Protein AF-W9R500-F1 (afdb_monomer_lite)

Organism: NCBI:txid981085

Foldseek 3Di:
DPPPCPPLNVVLVVLCVVLVVLCVVCVVVVNPVVSNVVSVVSNVVSVVSNVDPPVVVVVVVPVPPPDPDDDDDDDDDDDDDDDDD

Radius of gyration: 24.08 Å; chains: 1; bounding box: 62×23×57 Å

Secondary structure (DSSP, 8-state):
------HHHHHHHHHHHHHHHHHHHHHHTT--HHHHHHHHHHHHHHHHHHH-HHHHHHHHHT-----------------------

InterPro domains:
  IPR007305 Vesicle transport protein, Got1/SFT2-like [PF04178] (15-62)
  IPR045176 Protein transport protein Got1 [PTHR21493] (1-67)

Sequence (85 aa):
MAYEITEQKKIGIGLIGFGIFFSLLGVILFFDRGLLALGNIFWLTGVAILLGWRSTLKLFTNQAYYKVGDPEELNPGPCESKPQA

Structure (mmCIF, N/CA/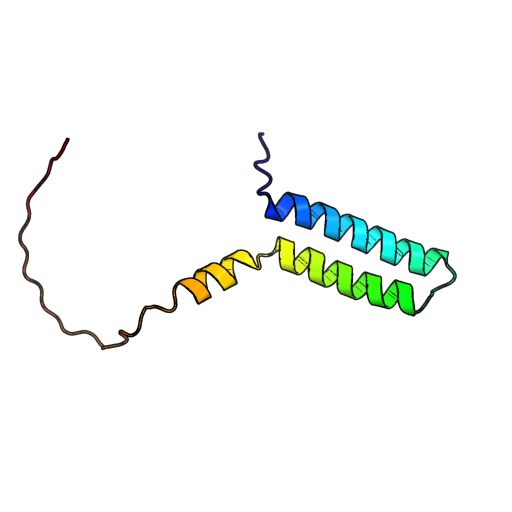C/O backbone):
data_AF-W9R500-F1
#
_entry.id   AF-W9R500-F1
#
loop_
_atom_site.group_PDB
_atom_site.id
_atom_site.type_symbol
_atom_site.label_atom_id
_atom_site.label_alt_id
_atom_site.label_comp_id
_atom_site.label_asym_id
_atom_site.label_entity_id
_atom_site.label_seq_id
_atom_site.pdbx_PDB_ins_code
_atom_site.Cartn_x
_atom_site.Cartn_y
_atom_site.Cartn_z
_atom_site.occupancy
_atom_site.B_iso_or_equiv
_atom_site.auth_seq_id
_atom_site.auth_comp_id
_atom_site.auth_asym_id
_atom_site.auth_atom_id
_atom_site.pdbx_PDB_model_num
ATOM 1 N N . MET A 1 1 ? 20.802 -11.182 6.242 1.00 40.94 1 MET A N 1
ATOM 2 C CA . MET A 1 1 ? 20.111 -11.258 4.937 1.00 40.94 1 MET A CA 1
ATOM 3 C C . MET A 1 1 ? 19.639 -9.862 4.589 1.00 40.94 1 MET A C 1
ATOM 5 O O . MET A 1 1 ? 18.614 -9.430 5.099 1.00 40.94 1 MET A O 1
ATOM 9 N N . ALA A 1 2 ? 20.451 -9.123 3.828 1.00 44.59 2 ALA A N 1
ATOM 10 C CA . ALA A 1 2 ? 20.081 -7.801 3.344 1.00 44.59 2 ALA A CA 1
ATOM 11 C C . ALA A 1 2 ? 18.891 -7.983 2.404 1.00 44.59 2 ALA A C 1
ATOM 13 O O . ALA A 1 2 ? 19.028 -8.486 1.292 1.00 44.59 2 ALA A O 1
ATOM 14 N N . TYR A 1 3 ? 17.698 -7.691 2.907 1.00 53.91 3 TYR A N 1
ATOM 15 C CA . TYR A 1 3 ? 16.510 -7.662 2.085 1.00 53.91 3 TYR A CA 1
ATOM 16 C C . TYR A 1 3 ? 16.672 -6.413 1.223 1.00 53.91 3 TYR A C 1
ATOM 18 O O . TYR A 1 3 ? 16.404 -5.303 1.677 1.00 53.91 3 TYR A O 1
ATOM 26 N N . GLU A 1 4 ? 17.215 -6.581 0.020 1.00 61.19 4 GLU A N 1
ATOM 27 C CA . GLU A 1 4 ? 17.269 -5.533 -0.992 1.00 61.19 4 GLU A CA 1
ATOM 28 C C . GLU A 1 4 ? 15.820 -5.280 -1.435 1.00 61.19 4 GLU A C 1
ATOM 30 O O . GLU A 1 4 ? 15.305 -5.815 -2.418 1.00 61.19 4 GLU A O 1
ATOM 35 N N . ILE A 1 5 ? 15.080 -4.572 -0.579 1.00 69.31 5 ILE A N 1
ATOM 36 C CA . ILE A 1 5 ? 13.723 -4.131 -0.843 1.00 69.31 5 ILE A CA 1
ATOM 37 C C . ILE A 1 5 ? 13.875 -3.131 -1.981 1.00 69.31 5 ILE A C 1
ATOM 39 O O . ILE A 1 5 ? 14.241 -1.981 -1.759 1.00 69.31 5 ILE A O 1
ATOM 43 N N . THR A 1 6 ? 13.608 -3.572 -3.206 1.00 74.75 6 THR A N 1
ATOM 44 C CA . THR A 1 6 ? 13.547 -2.662 -4.350 1.00 74.75 6 THR A CA 1
ATOM 45 C C . THR A 1 6 ? 12.576 -1.525 -4.012 1.00 74.75 6 THR A C 1
ATOM 47 O O . THR A 1 6 ? 11.569 -1.751 -3.337 1.00 74.75 6 THR A O 1
ATOM 50 N N . GLU A 1 7 ? 12.820 -0.298 -4.476 1.00 79.31 7 GLU A N 1
ATOM 51 C CA . GLU A 1 7 ? 11.962 0.862 -4.156 1.00 79.31 7 GLU A CA 1
ATOM 52 C C . GLU A 1 7 ? 10.464 0.613 -4.463 1.00 79.31 7 GLU A C 1
ATOM 54 O O . GLU A 1 7 ? 9.576 1.156 -3.807 1.00 79.31 7 GLU A O 1
ATOM 59 N N . GLN A 1 8 ? 10.165 -0.291 -5.411 1.00 75.25 8 GLN A N 1
ATOM 60 C CA . GLN A 1 8 ? 8.803 -0.803 -5.662 1.00 75.25 8 GLN A CA 1
ATOM 61 C C . GLN A 1 8 ? 8.209 -1.491 -4.445 1.00 75.25 8 GLN A C 1
ATOM 63 O O . GLN A 1 8 ? 7.051 -1.314 -4.099 1.00 75.25 8 GLN A O 1
ATOM 68 N N . LYS A 1 9 ? 8.993 -2.384 -3.857 1.00 79.62 9 LYS A N 1
ATOM 69 C CA . LYS A 1 9 ? 8.560 -3.283 -2.815 1.00 79.62 9 LYS A CA 1
ATOM 70 C C . LYS A 1 9 ? 8.389 -2.499 -1.524 1.00 79.62 9 LYS A C 1
ATOM 72 O O . LYS A 1 9 ? 7.454 -2.768 -0.784 1.00 79.62 9 LYS A O 1
ATOM 77 N N . LYS A 1 10 ? 9.197 -1.453 -1.321 1.00 83.00 10 LYS A N 1
ATOM 78 C CA . LYS A 1 10 ? 9.037 -0.495 -0.223 1.00 83.00 10 LYS A CA 1
ATOM 79 C C . LYS A 1 10 ? 7.708 0.257 -0.320 1.00 83.00 10 LYS A C 1
ATOM 81 O O . LYS A 1 10 ? 6.971 0.294 0.662 1.00 83.00 10 LYS A O 1
ATOM 86 N N . ILE A 1 11 ? 7.367 0.783 -1.503 1.00 83.44 11 ILE A N 1
ATOM 87 C CA . ILE A 1 11 ? 6.072 1.453 -1.715 1.00 83.44 11 ILE A CA 1
ATOM 88 C C . ILE A 1 11 ? 4.902 0.455 -1.641 1.00 83.44 11 ILE A C 1
ATOM 90 O O . ILE A 1 11 ? 3.872 0.754 -1.045 1.00 83.44 11 ILE A O 1
ATOM 94 N N . GLY A 1 12 ? 5.080 -0.756 -2.178 1.00 85.56 12 GLY A N 1
ATOM 95 C CA . GLY A 1 12 ? 4.062 -1.807 -2.206 1.00 85.56 12 GLY A CA 1
ATOM 96 C C . GLY A 1 12 ? 3.700 -2.329 -0.817 1.00 85.56 12 GLY A C 1
ATOM 97 O O . GLY A 1 12 ? 2.522 -2.473 -0.510 1.00 85.56 12 GLY A O 1
ATOM 98 N N . ILE A 1 13 ? 4.688 -2.539 0.060 1.00 87.50 13 ILE A N 1
ATOM 99 C CA . ILE A 1 13 ? 4.447 -2.935 1.458 1.00 87.50 13 ILE A CA 1
ATOM 100 C C . ILE A 1 13 ? 3.650 -1.849 2.198 1.00 87.50 13 ILE A C 1
ATOM 102 O O . ILE A 1 13 ? 2.720 -2.173 2.935 1.00 87.50 13 ILE A O 1
ATOM 106 N N . GLY A 1 14 ? 3.960 -0.570 1.952 1.00 89.31 14 GLY A N 1
ATOM 107 C CA . GLY A 1 14 ? 3.194 0.557 2.491 1.00 89.31 14 GLY A CA 1
ATOM 108 C C . GLY A 1 14 ? 1.739 0.572 2.012 1.00 89.31 14 GLY A C 1
ATOM 109 O O . GLY A 1 14 ? 0.834 0.701 2.832 1.00 89.31 14 GLY A O 1
ATOM 110 N N . LEU A 1 15 ? 1.499 0.373 0.709 1.00 90.06 15 LEU A N 1
ATOM 111 C CA . LEU A 1 15 ? 0.143 0.320 0.145 1.00 90.06 15 LEU A CA 1
ATOM 112 C C . LEU A 1 15 ? -0.678 -0.860 0.671 1.00 90.06 15 LEU A C 1
ATOM 114 O O . LEU A 1 15 ? -1.858 -0.689 0.962 1.00 90.06 15 LEU A O 1
ATOM 118 N N . ILE A 1 16 ? -0.072 -2.042 0.800 1.00 89.00 16 ILE A N 1
ATOM 119 C CA . ILE A 1 16 ? -0.753 -3.226 1.336 1.00 89.00 16 ILE A CA 1
ATOM 120 C C . ILE A 1 16 ? -1.158 -2.974 2.789 1.00 89.00 16 ILE A C 1
ATOM 122 O O . ILE A 1 16 ? -2.320 -3.177 3.132 1.00 89.00 16 ILE A O 1
ATOM 126 N N . GLY A 1 17 ? -0.246 -2.463 3.623 1.00 91.12 17 GLY A N 1
ATOM 127 C CA . GLY A 1 17 ? -0.560 -2.097 5.007 1.00 91.12 17 GLY A CA 1
ATOM 128 C C . GLY A 1 17 ? -1.669 -1.045 5.101 1.00 91.12 17 GLY A C 1
ATOM 129 O O . GLY A 1 17 ? -2.594 -1.191 5.901 1.00 91.12 17 GLY A O 1
ATOM 130 N N . PHE A 1 18 ? -1.631 -0.032 4.231 1.00 89.81 18 PHE A N 1
ATOM 131 C CA . PHE A 1 18 ? -2.669 0.995 4.155 1.00 89.81 18 PHE A CA 1
ATOM 132 C C . PHE A 1 18 ? -4.027 0.424 3.713 1.00 89.81 18 PHE A C 1
ATOM 134 O O . PHE A 1 18 ? -5.054 0.800 4.270 1.00 89.81 18 PHE A O 1
ATOM 141 N N . GLY A 1 19 ? -4.053 -0.535 2.782 1.00 90.88 19 GLY A N 1
ATOM 142 C CA . GLY A 1 19 ? -5.275 -1.218 2.344 1.00 90.88 19 GLY A CA 1
ATOM 143 C C . GLY A 1 19 ? -5.945 -2.046 3.447 1.00 90.88 19 GLY A C 1
ATOM 144 O O . GLY A 1 19 ? -7.166 -1.976 3.601 1.00 90.88 19 GLY A O 1
ATOM 145 N N . ILE A 1 20 ? -5.167 -2.772 4.265 1.00 90.25 20 ILE A N 1
ATOM 146 C CA . ILE A 1 20 ? -5.702 -3.498 5.441 1.00 90.25 20 ILE A CA 1
ATOM 147 C C . ILE A 1 20 ? -6.245 -2.508 6.461 1.00 90.25 20 ILE A C 1
ATOM 149 O O . ILE A 1 20 ? -7.354 -2.682 6.957 1.00 90.25 20 ILE A O 1
ATOM 153 N N . PHE A 1 21 ? -5.476 -1.461 6.758 1.00 91.31 21 PHE A N 1
ATOM 154 C CA . PHE A 1 21 ? -5.866 -0.436 7.717 1.00 91.31 21 PHE A CA 1
ATOM 155 C C . PHE A 1 21 ? -7.183 0.237 7.320 1.00 91.31 21 PHE A C 1
ATOM 157 O O . PHE A 1 21 ? -8.083 0.366 8.146 1.00 91.31 21 PHE A O 1
ATOM 164 N N . PHE A 1 22 ? -7.333 0.595 6.044 1.00 87.75 22 PHE A N 1
ATOM 165 C CA . PHE A 1 22 ? -8.539 1.238 5.534 1.00 87.75 22 PHE A CA 1
ATOM 166 C C . PHE A 1 22 ? -9.746 0.290 5.493 1.00 87.75 22 PHE A C 1
ATOM 168 O O . PHE A 1 22 ? -10.864 0.694 5.808 1.00 87.75 22 PHE A O 1
ATOM 175 N N . SER A 1 23 ? -9.517 -0.990 5.189 1.00 89.62 23 SER A N 1
ATOM 176 C CA . SER A 1 23 ? -10.558 -2.023 5.257 1.00 89.62 23 SER A CA 1
ATOM 177 C C . SER A 1 23 ? -11.033 -2.251 6.698 1.00 89.62 23 SER A C 1
ATOM 179 O O . SER A 1 23 ? -12.234 -2.328 6.944 1.00 89.62 23 SER A O 1
ATOM 181 N N . LEU A 1 24 ? -10.111 -2.290 7.667 1.00 91.06 24 LEU A N 1
ATOM 182 C CA . LEU A 1 24 ? -10.431 -2.396 9.095 1.00 91.06 24 LEU A CA 1
ATOM 183 C C . LEU A 1 24 ? -11.166 -1.155 9.613 1.00 91.06 24 LEU A C 1
ATOM 185 O O . LEU A 1 24 ? -12.157 -1.294 10.326 1.00 91.06 24 LEU A O 1
ATOM 189 N N . LEU A 1 25 ? -10.732 0.046 9.225 1.00 90.19 25 LEU A N 1
ATOM 190 C CA . LEU A 1 25 ? -11.432 1.297 9.529 1.00 90.19 25 LEU A CA 1
ATOM 191 C C . LEU A 1 25 ? -12.861 1.297 8.989 1.00 90.19 25 LEU A C 1
ATOM 193 O O . LEU A 1 25 ? -13.764 1.688 9.718 1.00 90.19 25 LEU A O 1
ATOM 197 N N . GLY A 1 26 ? -13.080 0.825 7.757 1.00 89.88 26 GLY A N 1
ATOM 198 C CA . GLY A 1 26 ? -14.420 0.703 7.178 1.00 89.88 26 GLY A CA 1
ATOM 199 C C . GLY A 1 26 ? -15.338 -0.220 7.981 1.00 89.88 26 GLY A C 1
ATOM 200 O O . GLY A 1 26 ? -16.512 0.093 8.162 1.00 89.88 26 GLY A O 1
ATOM 201 N N . VAL A 1 27 ? -14.799 -1.315 8.529 1.00 88.81 27 VAL A N 1
ATOM 202 C CA . VAL A 1 27 ? -15.545 -2.225 9.414 1.00 88.81 27 VAL A CA 1
ATOM 203 C C . VAL A 1 27 ? -15.823 -1.577 10.779 1.00 88.81 27 VAL A C 1
ATOM 205 O O . VAL A 1 27 ? -16.951 -1.648 11.262 1.00 88.81 27 VAL A O 1
ATOM 208 N N . ILE A 1 28 ? -14.832 -0.909 11.384 1.00 90.81 28 ILE A N 1
ATOM 209 C CA . ILE A 1 28 ? -14.949 -0.258 12.704 1.00 90.81 28 ILE A CA 1
ATOM 210 C C . ILE A 1 28 ? -15.896 0.956 12.664 1.00 90.81 28 ILE A C 1
ATOM 212 O O . ILE A 1 28 ? -16.646 1.175 13.612 1.00 90.81 28 ILE A O 1
ATOM 216 N N . LEU A 1 29 ? -15.925 1.712 11.561 1.00 88.31 29 LEU A N 1
ATOM 217 C CA . LEU A 1 29 ? -16.824 2.852 11.324 1.00 88.31 29 LEU A CA 1
ATOM 218 C C . LEU A 1 29 ? -18.255 2.436 10.926 1.00 88.31 29 LEU A C 1
ATOM 220 O O . LEU A 1 29 ? -18.931 3.184 10.229 1.00 88.31 29 LEU A O 1
ATOM 224 N N . PHE A 1 30 ? -18.746 1.277 11.383 1.00 78.19 30 PHE A N 1
ATOM 225 C CA . PHE A 1 30 ? -20.108 0.786 11.104 1.00 78.19 30 PHE A CA 1
ATOM 226 C C . PHE A 1 30 ? -20.360 0.316 9.653 1.00 78.19 30 PHE A C 1
ATOM 228 O O . PHE A 1 30 ? -21.458 0.487 9.124 1.00 78.19 30 PHE A O 1
ATOM 235 N N . PHE A 1 31 ? -19.384 -0.339 9.009 1.00 71.12 31 PHE A N 1
ATOM 236 C CA . PHE A 1 31 ? -19.492 -0.780 7.605 1.00 71.12 31 PHE A CA 1
ATOM 237 C C . PHE A 1 31 ? -19.806 0.380 6.653 1.00 71.12 31 PHE A C 1
ATOM 239 O O . PHE A 1 31 ? -20.735 0.324 5.837 1.00 71.12 31 PHE A O 1
ATOM 246 N N . ASP A 1 32 ? -19.001 1.441 6.738 1.00 85.75 32 ASP A N 1
ATOM 247 C CA . ASP A 1 32 ? -19.093 2.518 5.764 1.00 85.75 32 ASP A CA 1
ATOM 248 C C . ASP A 1 32 ? -18.771 1.969 4.365 1.00 85.75 32 ASP A C 1
ATOM 250 O O . ASP A 1 32 ? -17.669 1.479 4.087 1.00 85.75 32 ASP A O 1
ATOM 254 N N . ARG A 1 33 ? -19.771 2.019 3.477 1.00 85.06 33 ARG A N 1
ATOM 255 C CA . ARG A 1 33 ? -19.686 1.445 2.124 1.00 85.06 33 ARG A CA 1
ATOM 256 C C . ARG A 1 33 ? -18.588 2.113 1.296 1.00 85.06 33 ARG A C 1
ATOM 258 O O . ARG A 1 33 ? -18.010 1.462 0.428 1.00 85.06 33 ARG A O 1
ATOM 265 N N . GLY A 1 34 ? -18.306 3.391 1.555 1.00 90.25 34 GLY A N 1
ATOM 266 C CA . GLY A 1 34 ? -17.260 4.151 0.882 1.00 90.25 34 GLY A CA 1
ATOM 267 C C . GLY A 1 34 ? -15.874 3.691 1.314 1.00 90.25 34 GLY A C 1
ATOM 268 O O . GLY A 1 34 ? -15.043 3.377 0.460 1.00 90.25 34 GLY A O 1
ATOM 269 N N . LEU A 1 35 ? -15.642 3.571 2.626 1.00 89.50 35 LEU A N 1
ATOM 270 C CA . LEU A 1 35 ? -14.366 3.084 3.148 1.00 89.50 35 LEU A CA 1
ATOM 271 C C . LEU A 1 35 ? -14.065 1.647 2.709 1.00 89.50 35 LEU A C 1
ATOM 273 O O . LEU A 1 35 ? -12.940 1.352 2.303 1.00 89.50 35 LEU A O 1
ATOM 277 N N . LEU A 1 36 ? -15.073 0.770 2.709 1.00 88.12 36 LEU A N 1
ATOM 278 C CA . LEU A 1 36 ? -14.920 -0.612 2.248 1.00 88.12 36 LEU A CA 1
ATOM 279 C C . LEU A 1 36 ? -14.554 -0.683 0.752 1.00 88.12 36 L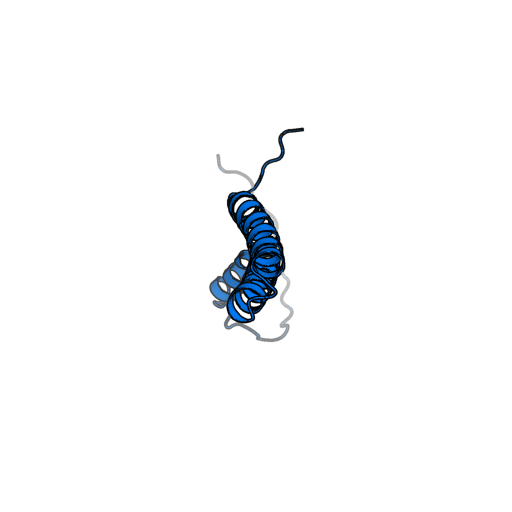EU A C 1
ATOM 281 O O . LEU A 1 36 ? -13.682 -1.460 0.359 1.00 88.12 36 LEU A O 1
ATOM 285 N N . ALA A 1 37 ? -15.186 0.152 -0.082 1.00 91.44 37 ALA A N 1
ATOM 286 C CA . ALA A 1 37 ? -14.905 0.218 -1.516 1.00 91.44 37 ALA A CA 1
ATOM 287 C C . ALA A 1 37 ? -13.480 0.717 -1.802 1.00 91.44 37 ALA A C 1
ATOM 289 O O . ALA A 1 37 ? -12.751 0.113 -2.590 1.00 91.44 37 ALA A O 1
ATOM 290 N N . LEU A 1 38 ? -13.057 1.784 -1.122 1.00 91.19 38 LEU A N 1
ATOM 291 C CA . LEU A 1 38 ? -11.695 2.316 -1.207 1.00 91.19 38 LEU A CA 1
ATOM 292 C C . LEU A 1 38 ? -10.657 1.305 -0.706 1.00 91.19 38 LEU A C 1
ATOM 294 O O . LEU A 1 38 ? -9.616 1.163 -1.343 1.00 91.19 38 LEU A O 1
ATOM 298 N N . GLY A 1 39 ? -10.948 0.565 0.369 1.00 90.75 39 GLY A N 1
ATOM 299 C CA . GLY A 1 39 ? -10.097 -0.520 0.867 1.00 90.75 39 GLY A CA 1
ATOM 300 C C . GLY A 1 39 ? -9.875 -1.607 -0.187 1.00 90.75 39 GLY A C 1
ATOM 301 O O . GLY A 1 39 ? -8.736 -2.001 -0.433 1.00 90.75 39 GLY A O 1
ATOM 302 N N . ASN A 1 40 ? -10.935 -2.010 -0.892 1.00 89.19 40 ASN A N 1
ATOM 303 C CA . ASN A 1 40 ? -10.861 -3.006 -1.963 1.00 89.19 40 ASN A CA 1
ATOM 304 C C . ASN A 1 40 ? -9.993 -2.523 -3.148 1.00 89.19 40 ASN A C 1
ATOM 306 O O . ASN A 1 40 ? -9.173 -3.277 -3.675 1.00 89.19 40 ASN A O 1
ATOM 310 N N . ILE A 1 41 ? -10.110 -1.244 -3.530 1.00 90.56 41 ILE A N 1
ATOM 311 C CA . ILE A 1 41 ? -9.287 -0.625 -4.586 1.00 90.56 41 ILE A CA 1
ATOM 312 C C . ILE A 1 41 ? -7.820 -0.511 -4.145 1.00 90.56 41 ILE A C 1
ATOM 314 O O . ILE A 1 41 ? -6.917 -0.848 -4.916 1.00 90.56 41 ILE A O 1
ATOM 318 N N . PHE A 1 42 ? -7.560 -0.068 -2.909 1.00 89.50 42 PHE A N 1
ATOM 319 C CA . PHE A 1 42 ? -6.203 0.063 -2.366 1.00 89.50 42 PHE A CA 1
ATOM 320 C C . PHE A 1 42 ? -5.503 -1.290 -2.241 1.00 89.50 42 PHE A C 1
ATOM 322 O O . PHE A 1 42 ? -4.315 -1.395 -2.540 1.00 89.50 42 PHE A O 1
ATOM 329 N N . TRP A 1 43 ? -6.242 -2.330 -1.854 1.00 85.88 43 TRP A N 1
ATOM 330 C CA . TRP A 1 43 ? -5.730 -3.691 -1.762 1.00 85.88 43 TRP A CA 1
ATOM 331 C C . TRP A 1 43 ? -5.294 -4.226 -3.129 1.00 85.88 43 TRP A C 1
ATOM 333 O O . TRP A 1 43 ? -4.146 -4.639 -3.296 1.00 85.88 43 TRP A O 1
ATOM 343 N N . LEU A 1 44 ? -6.171 -4.138 -4.135 1.00 87.88 44 LEU A N 1
ATOM 344 C CA . LEU A 1 44 ? -5.867 -4.563 -5.506 1.00 87.88 44 LEU A CA 1
ATOM 345 C C . LEU A 1 44 ? -4.698 -3.772 -6.100 1.00 87.88 44 LEU A C 1
ATOM 347 O O . LEU A 1 44 ? -3.801 -4.355 -6.706 1.00 87.88 44 LEU A O 1
ATOM 351 N N . THR A 1 45 ? -4.667 -2.458 -5.876 1.00 86.69 45 THR A N 1
ATOM 352 C CA . THR A 1 45 ? -3.590 -1.582 -6.361 1.00 86.69 45 THR A CA 1
ATOM 353 C C . THR A 1 45 ? -2.261 -1.885 -5.665 1.00 86.69 45 THR A C 1
ATOM 355 O O . THR A 1 45 ? -1.223 -1.957 -6.322 1.00 86.69 45 THR A O 1
ATOM 358 N N . GLY A 1 46 ? -2.274 -2.129 -4.351 1.00 86.56 46 GLY A N 1
ATOM 359 C CA . GLY A 1 46 ? -1.091 -2.514 -3.581 1.00 86.56 46 GLY A CA 1
ATOM 360 C C . GLY A 1 46 ? -0.493 -3.837 -4.055 1.00 86.56 46 GLY A C 1
ATOM 361 O O . GLY A 1 46 ? 0.716 -3.924 -4.274 1.00 86.56 46 GLY A O 1
ATOM 362 N N . VAL A 1 47 ? -1.340 -4.841 -4.298 1.00 85.25 47 VAL A N 1
ATOM 363 C CA . VAL A 1 47 ? -0.925 -6.146 -4.834 1.00 85.25 47 VAL A CA 1
ATOM 364 C C . VAL A 1 47 ? -0.438 -6.025 -6.283 1.00 85.25 47 VAL A C 1
ATOM 366 O O . VAL A 1 47 ? 0.600 -6.592 -6.617 1.00 85.25 47 VAL A O 1
ATOM 369 N N . ALA A 1 48 ? -1.106 -5.240 -7.133 1.00 84.62 48 ALA A N 1
ATOM 370 C CA . ALA A 1 48 ? -0.696 -5.016 -8.522 1.00 84.62 48 ALA A CA 1
ATOM 371 C C . ALA A 1 48 ? 0.670 -4.310 -8.631 1.00 84.62 48 ALA A C 1
ATOM 373 O O . ALA A 1 48 ? 1.518 -4.700 -9.438 1.00 84.62 48 ALA A O 1
ATOM 374 N N . ILE A 1 49 ? 0.926 -3.303 -7.791 1.00 80.31 49 ILE A N 1
ATOM 375 C CA . ILE A 1 49 ? 2.220 -2.605 -7.738 1.00 80.31 49 ILE A CA 1
ATOM 376 C C . ILE A 1 49 ? 3.322 -3.529 -7.211 1.00 80.31 49 ILE A C 1
ATOM 378 O O . ILE A 1 49 ? 4.450 -3.463 -7.707 1.00 80.31 49 ILE A O 1
ATOM 382 N N . LEU A 1 50 ? 3.002 -4.406 -6.252 1.00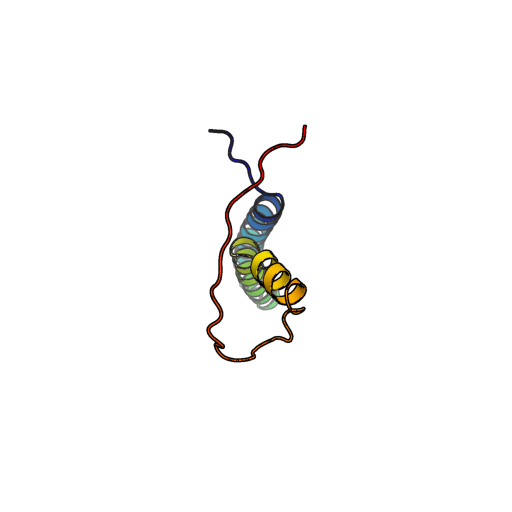 80.62 50 LEU A N 1
ATOM 383 C CA . LEU A 1 50 ? 3.938 -5.400 -5.727 1.00 80.62 50 LEU A CA 1
ATOM 384 C C . LEU A 1 50 ? 4.272 -6.490 -6.762 1.00 80.62 50 LEU A C 1
ATOM 386 O O . LEU A 1 50 ? 5.426 -6.909 -6.838 1.00 80.62 50 LEU A O 1
ATOM 390 N N . LEU A 1 51 ? 3.287 -6.925 -7.558 1.00 76.12 51 LEU A N 1
ATOM 391 C CA . LEU A 1 51 ? 3.440 -7.952 -8.599 1.00 76.12 51 LEU A CA 1
ATOM 392 C C . LEU A 1 51 ? 4.126 -7.442 -9.870 1.00 76.12 51 LEU A C 1
ATOM 394 O O . LEU A 1 51 ? 4.772 -8.226 -10.560 1.00 76.12 51 LEU A O 1
ATOM 398 N N . GLY A 1 52 ? 4.071 -6.140 -10.150 1.00 66.50 52 G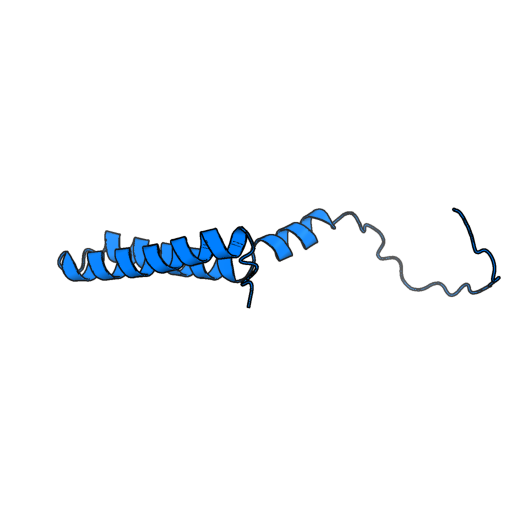LY A N 1
ATOM 399 C CA . GLY A 1 52 ? 5.017 -5.510 -11.067 1.00 66.50 52 GLY A CA 1
ATOM 400 C C . GLY A 1 52 ? 4.384 -4.798 -12.252 1.00 66.50 52 GLY A C 1
ATOM 401 O O . GLY A 1 52 ? 4.359 -5.302 -13.370 1.00 66.50 52 GLY A O 1
ATOM 402 N N . TRP A 1 53 ? 4.050 -3.527 -12.037 1.00 62.44 53 TRP A N 1
ATOM 403 C CA . TRP A 1 53 ? 3.837 -2.553 -13.112 1.00 62.44 53 TRP A CA 1
ATOM 404 C C . TRP A 1 53 ? 5.125 -2.268 -13.924 1.00 62.44 53 TRP A C 1
ATOM 406 O O . TRP A 1 53 ? 5.064 -1.926 -15.105 1.00 62.44 53 TRP A O 1
ATOM 416 N N . AR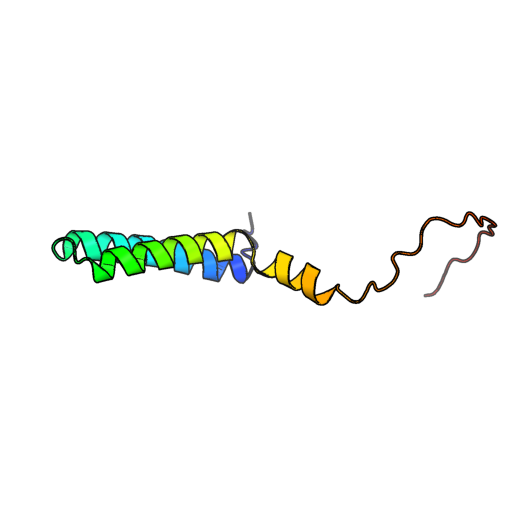G A 1 54 ? 6.324 -2.436 -13.330 1.00 57.38 54 ARG A N 1
ATOM 417 C CA . ARG A 1 54 ? 7.601 -2.149 -14.023 1.00 57.38 54 ARG A CA 1
ATOM 418 C C . ARG A 1 54 ? 7.967 -3.160 -15.120 1.00 57.38 54 ARG A C 1
ATOM 420 O O . ARG A 1 54 ? 8.658 -2.757 -16.052 1.00 57.38 54 ARG A O 1
ATOM 427 N N . SER A 1 55 ? 7.519 -4.420 -15.057 1.00 53.94 55 SER A N 1
ATOM 428 C CA . SER A 1 55 ? 7.757 -5.386 -16.150 1.00 53.94 55 SER A CA 1
ATOM 429 C C . SER A 1 55 ? 6.963 -5.019 -17.400 1.00 53.94 55 SER A C 1
ATOM 431 O O . SER A 1 55 ? 7.495 -5.082 -18.505 1.00 53.94 55 SER A O 1
ATOM 433 N N . THR A 1 56 ? 5.731 -4.539 -17.226 1.00 58.31 56 THR A N 1
ATOM 434 C CA . THR A 1 56 ? 4.872 -4.122 -18.339 1.00 58.31 56 THR A CA 1
ATOM 435 C C . THR A 1 56 ? 5.411 -2.865 -19.018 1.00 58.31 56 THR A C 1
ATOM 437 O O . THR A 1 56 ? 5.495 -2.832 -20.241 1.00 58.31 56 THR A O 1
ATOM 440 N N . LEU A 1 57 ? 5.884 -1.869 -18.255 1.00 57.75 57 LEU A N 1
ATOM 441 C CA . LEU A 1 57 ? 6.542 -0.692 -18.842 1.00 57.75 57 LEU A CA 1
ATOM 442 C C . LEU A 1 57 ? 7.868 -1.036 -19.527 1.00 57.75 57 LEU A C 1
ATOM 444 O O . LEU A 1 57 ? 8.158 -0.478 -20.578 1.00 57.75 57 LEU A O 1
ATOM 448 N N . LYS A 1 58 ? 8.659 -1.977 -18.994 1.00 55.31 58 LYS A N 1
ATOM 449 C CA . LYS A 1 58 ? 9.873 -2.440 -19.683 1.00 55.31 58 LYS A CA 1
ATOM 450 C C . LYS A 1 58 ? 9.559 -3.127 -21.011 1.00 55.31 58 LYS A C 1
ATOM 452 O O . LYS A 1 58 ? 10.331 -2.962 -21.944 1.00 55.31 58 LYS A O 1
ATOM 457 N N . LEU A 1 59 ? 8.450 -3.853 -21.127 1.00 58.59 59 LEU A N 1
ATOM 458 C CA . LEU A 1 59 ? 8.040 -4.471 -22.393 1.00 58.59 59 LEU A CA 1
ATOM 459 C C . LEU A 1 59 ? 7.455 -3.443 -23.375 1.00 58.59 59 LEU A C 1
ATOM 461 O O . LEU A 1 59 ? 7.796 -3.480 -24.553 1.00 58.59 59 LEU A O 1
ATOM 465 N N . PHE A 1 60 ? 6.678 -2.468 -22.895 1.00 58.34 60 PHE A N 1
ATOM 466 C CA . PHE A 1 60 ? 6.153 -1.380 -23.732 1.00 58.34 60 PHE A CA 1
ATOM 467 C C . PHE A 1 60 ? 7.234 -0.392 -24.198 1.00 58.34 60 PHE A C 1
ATOM 469 O O . PHE A 1 60 ? 7.210 0.045 -25.343 1.00 58.34 60 PHE A O 1
ATOM 476 N N . THR A 1 61 ? 8.232 -0.076 -23.369 1.00 56.19 61 THR A N 1
ATOM 477 C CA . THR A 1 61 ? 9.381 0.749 -23.784 1.00 56.19 61 THR A CA 1
ATOM 478 C C . THR A 1 61 ? 10.309 0.010 -24.757 1.00 56.19 61 THR A C 1
ATOM 480 O O . THR A 1 61 ? 11.016 0.659 -25.520 1.00 56.19 61 THR A O 1
ATOM 483 N N . ASN A 1 62 ? 10.271 -1.328 -24.802 1.00 53.44 62 ASN A N 1
ATOM 484 C CA . ASN A 1 62 ? 10.985 -2.123 -25.808 1.00 53.44 62 ASN A CA 1
ATOM 485 C C . ASN A 1 62 ? 10.167 -2.383 -27.089 1.00 53.44 62 ASN A C 1
ATOM 487 O O . ASN A 1 62 ? 10.629 -3.127 -27.957 1.00 53.44 62 ASN A O 1
ATOM 491 N N . GLN A 1 63 ? 9.010 -1.734 -27.287 1.00 56.22 63 GLN A N 1
ATOM 492 C CA . GLN A 1 63 ? 8.327 -1.717 -28.586 1.00 56.22 63 GLN A CA 1
ATOM 493 C C . GLN A 1 63 ? 9.040 -0.768 -29.574 1.00 56.22 63 GLN A C 1
ATOM 495 O O . GLN A 1 63 ? 8.472 0.186 -30.094 1.00 56.22 63 GLN A O 1
ATOM 500 N N . ALA A 1 64 ? 10.310 -1.062 -29.843 1.00 54.38 64 ALA A N 1
ATOM 501 C CA . ALA A 1 64 ? 11.047 -0.610 -31.017 1.00 54.38 64 ALA A CA 1
ATOM 502 C C . ALA A 1 64 ? 11.561 -1.806 -31.851 1.00 54.38 64 ALA A C 1
ATOM 504 O O . ALA A 1 64 ? 12.496 -1.660 -32.629 1.00 54.38 64 ALA A O 1
ATOM 505 N N . TYR A 1 65 ? 10.949 -2.994 -31.725 1.00 54.91 65 TYR A N 1
ATOM 506 C CA . TYR A 1 65 ? 11.167 -4.111 -32.656 1.00 54.91 65 TYR A CA 1
ATOM 507 C C . TYR A 1 65 ? 10.064 -4.153 -33.726 1.00 54.91 65 TYR A C 1
ATOM 509 O O . TYR A 1 65 ? 9.129 -4.943 -33.665 1.00 54.91 65 TYR A O 1
ATOM 517 N N . TYR A 1 66 ? 10.187 -3.311 -34.752 1.00 48.03 66 TYR A N 1
ATOM 518 C CA . TYR A 1 66 ? 9.420 -3.384 -36.010 1.00 48.03 66 TYR A CA 1
ATOM 519 C C . TYR A 1 66 ? 10.062 -4.335 -37.032 1.00 48.03 66 TYR A C 1
ATOM 521 O O . TYR A 1 66 ? 10.090 -4.059 -38.232 1.00 48.03 66 TYR A O 1
ATOM 529 N N . LYS A 1 67 ? 10.606 -5.466 -36.584 1.00 43.34 67 LYS A N 1
ATOM 530 C CA . LYS A 1 67 ? 11.101 -6.508 -37.491 1.00 43.34 67 LYS A CA 1
ATOM 531 C C . LYS A 1 67 ? 10.620 -7.874 -37.024 1.00 43.34 67 LYS A C 1
ATOM 533 O O . LYS A 1 67 ? 11.368 -8.654 -36.454 1.00 43.34 67 LYS A O 1
ATOM 538 N N . VAL A 1 68 ? 9.343 -8.134 -37.290 1.00 57.72 68 VAL A N 1
ATOM 539 C CA . VAL A 1 68 ? 8.908 -9.479 -37.667 1.00 57.72 68 VAL A CA 1
ATOM 540 C C . VAL A 1 68 ? 9.116 -9.564 -39.179 1.00 57.72 68 VAL A C 1
ATOM 542 O O . VAL A 1 68 ? 8.354 -8.981 -39.945 1.00 57.72 68 VAL A O 1
ATOM 545 N N . GLY A 1 69 ? 10.217 -10.192 -39.577 1.00 43.41 69 GLY A N 1
ATOM 546 C CA . GLY A 1 69 ? 10.450 -10.765 -40.900 1.00 43.41 69 GLY A CA 1
ATOM 547 C C . GLY A 1 69 ? 11.056 -12.144 -40.646 1.00 43.41 69 GLY A C 1
ATOM 548 O O . GLY A 1 69 ? 11.979 -12.259 -39.842 1.00 43.41 69 GLY A O 1
ATOM 549 N N . ASP A 1 70 ? 10.432 -13.172 -41.196 1.00 56.28 70 ASP A N 1
ATOM 550 C CA . ASP A 1 70 ? 10.623 -14.602 -40.941 1.00 56.28 70 ASP A CA 1
ATOM 551 C C . ASP A 1 70 ? 11.938 -15.156 -41.567 1.00 56.28 70 ASP A C 1
ATOM 553 O O . ASP A 1 70 ? 12.659 -14.405 -42.226 1.00 56.28 70 ASP A O 1
ATOM 557 N N . PRO A 1 71 ? 12.379 -16.386 -41.217 1.00 54.59 71 PRO A N 1
ATOM 558 C CA . PRO A 1 71 ? 13.792 -16.733 -41.057 1.00 54.59 71 PRO A CA 1
ATOM 559 C C . PRO A 1 71 ? 14.496 -16.970 -42.398 1.00 54.59 71 PRO A C 1
ATOM 561 O O . PRO A 1 71 ? 14.271 -17.989 -43.042 1.00 54.59 71 PRO A O 1
ATOM 564 N N . GLU A 1 72 ? 15.404 -16.069 -42.776 1.00 50.00 72 GLU A N 1
ATOM 565 C CA . GLU A 1 72 ? 16.342 -16.289 -43.880 1.00 50.00 72 GLU A CA 1
ATOM 566 C C . GLU A 1 72 ? 17.700 -16.717 -43.305 1.00 50.00 72 GLU A C 1
ATOM 568 O O . GLU A 1 72 ? 18.433 -15.953 -42.670 1.00 50.00 72 GLU A O 1
ATOM 573 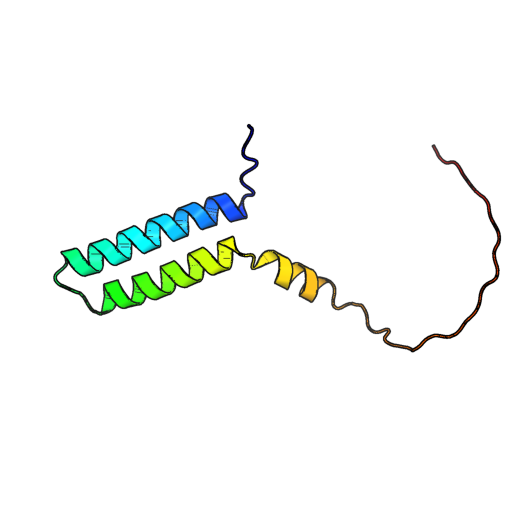N N . GLU A 1 73 ? 17.976 -17.998 -43.503 1.00 47.97 73 GLU A N 1
ATOM 574 C CA . GLU A 1 73 ? 19.247 -18.682 -43.338 1.00 47.97 73 GLU A CA 1
ATOM 575 C C . GLU A 1 73 ? 20.376 -17.930 -44.063 1.00 47.97 73 GLU A C 1
ATOM 577 O O . GLU A 1 73 ? 20.434 -17.917 -45.288 1.00 47.97 73 GLU A O 1
ATOM 582 N N . LEU A 1 74 ? 21.320 -17.340 -43.324 1.00 49.00 74 LEU A N 1
ATOM 583 C CA . LEU A 1 74 ? 22.662 -17.122 -43.866 1.00 49.00 74 LEU A CA 1
ATOM 584 C C . LEU A 1 74 ? 23.719 -17.110 -42.759 1.00 49.00 74 LEU A C 1
ATOM 586 O O . LEU A 1 74 ? 24.161 -16.072 -42.269 1.00 49.00 74 LEU A O 1
ATOM 590 N N . ASN A 1 75 ? 24.149 -18.316 -42.389 1.00 42.09 75 ASN A N 1
ATOM 591 C CA . ASN A 1 75 ? 25.520 -18.530 -41.938 1.00 42.09 75 ASN A CA 1
ATOM 592 C C . ASN A 1 75 ? 26.450 -18.129 -43.102 1.00 42.09 75 ASN A C 1
ATOM 594 O O . ASN A 1 75 ? 26.257 -18.594 -44.225 1.00 42.09 75 ASN A O 1
ATOM 598 N N . PRO A 1 76 ? 27.428 -17.250 -42.855 1.00 44.66 76 PRO A N 1
ATOM 599 C CA . PRO A 1 76 ? 28.769 -17.778 -42.646 1.00 44.66 76 PRO A CA 1
ATOM 600 C C . PRO A 1 76 ? 29.474 -17.104 -41.462 1.00 44.66 76 PRO A C 1
ATOM 602 O O . PRO A 1 76 ? 29.282 -15.924 -41.177 1.00 44.66 76 PRO A O 1
ATOM 605 N N . GLY A 1 77 ? 30.327 -17.866 -40.772 1.00 44.59 77 GLY A N 1
ATOM 606 C CA . GLY A 1 77 ? 31.345 -17.297 -39.879 1.00 44.59 77 GLY A CA 1
ATOM 607 C C . GLY A 1 77 ? 32.259 -16.289 -40.608 1.00 44.59 77 GLY A C 1
ATOM 608 O O . GLY A 1 77 ? 32.237 -16.215 -41.838 1.00 44.59 77 GLY A O 1
ATOM 609 N N . PRO A 1 78 ? 33.101 -15.536 -39.875 1.00 41.41 78 PRO A N 1
ATOM 610 C CA . PRO A 1 78 ? 34.190 -16.172 -39.135 1.00 41.41 78 PRO A CA 1
ATOM 611 C C . PRO A 1 78 ? 34.441 -15.621 -37.719 1.00 41.41 78 PRO A C 1
ATOM 613 O O . PRO A 1 78 ? 33.982 -14.552 -37.327 1.00 41.41 78 PRO A O 1
ATOM 616 N N . CYS A 1 79 ? 35.188 -16.423 -36.960 1.00 47.53 79 CYS A N 1
ATOM 617 C CA . CYS A 1 79 ? 35.797 -16.125 -35.666 1.00 47.53 79 CYS A CA 1
ATOM 618 C C . CYS A 1 79 ? 36.741 -14.901 -35.677 1.00 47.53 79 CYS A C 1
ATOM 620 O O . CYS A 1 79 ? 37.216 -14.497 -36.731 1.00 47.53 79 CYS A O 1
ATOM 622 N N . GLU A 1 80 ? 37.097 -14.462 -34.457 1.00 38.50 80 GLU A N 1
ATOM 623 C CA . GLU A 1 80 ? 38.033 -13.381 -34.060 1.00 38.50 80 GLU A CA 1
ATOM 624 C C . GLU A 1 80 ? 37.422 -11.968 -34.066 1.00 38.50 80 GLU A C 1
ATOM 626 O O . GLU A 1 80 ? 36.837 -11.537 -35.045 1.00 38.50 80 GLU A O 1
ATOM 631 N N . SER A 1 81 ? 37.449 -11.187 -32.977 1.00 41.66 81 SER A N 1
ATOM 632 C CA . SER A 1 81 ? 38.631 -10.822 -32.184 1.00 41.66 81 SER A CA 1
ATOM 633 C C . SER A 1 81 ? 38.297 -10.375 -30.738 1.00 41.66 81 SER A C 1
ATOM 635 O O . SER A 1 81 ? 37.545 -9.424 -30.524 1.00 41.66 81 SER A O 1
ATOM 637 N N . LYS A 1 82 ? 38.938 -10.990 -29.732 1.00 38.22 82 LYS A N 1
ATOM 638 C CA . LYS A 1 82 ? 39.405 -10.287 -28.506 1.00 38.22 82 LYS A CA 1
ATOM 639 C C . LYS A 1 82 ? 40.574 -9.357 -28.920 1.00 38.22 82 LYS A C 1
ATOM 641 O O . LYS A 1 82 ? 41.169 -9.664 -29.951 1.00 38.22 82 LYS A O 1
ATOM 646 N N . PRO A 1 83 ? 41.078 -8.391 -28.121 1.00 41.09 83 PRO A N 1
ATOM 647 C CA . PRO A 1 83 ? 40.573 -7.708 -26.918 1.00 41.09 83 PRO A CA 1
ATOM 648 C C . PRO A 1 83 ? 40.704 -6.156 -27.010 1.00 41.09 83 PRO A C 1
ATOM 650 O O . PRO A 1 83 ? 41.538 -5.647 -27.747 1.00 41.09 83 PRO A O 1
ATOM 653 N N . GLN A 1 84 ? 39.971 -5.390 -26.199 1.00 41.12 84 GLN A N 1
ATOM 654 C CA . GLN A 1 84 ? 40.280 -3.984 -25.853 1.00 41.12 84 GLN A CA 1
ATOM 655 C C . GLN A 1 84 ? 39.513 -3.652 -24.563 1.00 41.12 84 GLN A C 1
ATOM 657 O O . GLN A 1 84 ? 38.327 -3.957 -24.500 1.00 41.12 84 GLN A O 1
ATOM 662 N N . ALA A 1 85 ? 40.052 -3.041 -23.513 1.00 40.56 85 ALA A N 1
ATOM 663 C CA . ALA A 1 85 ? 41.401 -2.779 -23.017 1.00 40.56 85 ALA A CA 1
ATOM 664 C C . ALA A 1 85 ? 41.240 -2.588 -21.492 1.00 40.56 85 ALA A C 1
ATOM 666 O O . ALA A 1 85 ? 40.118 -2.205 -21.079 1.00 40.56 85 ALA A O 1
#

pLDDT: mean 70.08, std 18.85, range [38.22, 91.44]